Protein AF-A0AAE4AXZ5-F1 (afdb_monomer)

Nearest PDB structures (foldseek):
  4z04-assembly1_A-2  TM=8.870E-01  e=1.042E-04  Brucella abortus 2308
  6gcs-assembly1_G  TM=4.480E-01  e=3.835E-01  Yarrowia lipolytica
  6rfq-assembly1_G  TM=4.318E-01  e=5.354E-01  Yarrowia lipolytica
  7zd6-assembly1_5  TM=4.511E-01  e=9.446E+00  Ovis aries

Foldseek 3Di:
DQPPPCVDDQQADEFEDADQVVVCVQVQQLCVLQQKHFDDWDPACSDVPGRWTKTFIGHNVPDGRYMYTYRDDGDPPDDDDDDHRDVVSVVSSVVSGDDDDDDPPPPPPDPDDPDPDDDDDDDDDDDDDDDDDDDDDDDDDDDDDDDDD

Secondary structure (DSSP, 8-state):
-------S----EEEE-S-HHHHHHHHHHHHHTTTEEEEEEE-TTSBTTB-S-EEEEEETTTEEEEEEETT--PPTT-------SSHHHHHHHHHHS-----------------------------------PPPP-------------

Mean predicted aligned error: 15.91 Å

Radius of gyration: 27.29 Å; Cα contacts (8 Å, |Δi|>4): 146; chains: 1; bounding box: 61×75×66 Å

Organism: NCBI:txid137267

Structure (mmCIF, N/CA/C/O backbone):
data_AF-A0AAE4AXZ5-F1
#
_entry.id   AF-A0AAE4AXZ5-F1
#
loop_
_atom_site.group_PDB
_atom_site.id
_atom_site.type_symbol
_atom_site.label_atom_id
_atom_site.label_alt_id
_atom_site.label_comp_id
_atom_site.label_asym_id
_atom_site.label_entity_id
_atom_site.label_seq_id
_atom_site.pdbx_PDB_ins_code
_atom_site.Cartn_x
_atom_site.Cartn_y
_atom_site.Cartn_z
_atom_site.occupancy
_atom_site.B_iso_or_equiv
_atom_site.auth_seq_id
_atom_site.auth_comp_id
_atom_site.auth_asym_id
_atom_site.auth_atom_id
_atom_site.pdbx_PDB_model_num
ATOM 1 N N . MET A 1 1 ? -11.977 6.681 23.986 1.00 57.91 1 MET A N 1
ATOM 2 C CA . MET A 1 1 ? -10.501 6.783 24.001 1.00 57.91 1 MET A CA 1
ATOM 3 C C . MET A 1 1 ? -9.958 5.865 22.911 1.00 57.91 1 MET A C 1
ATOM 5 O O . MET A 1 1 ? -10.145 4.657 23.029 1.00 57.91 1 MET A O 1
ATOM 9 N N . LYS A 1 2 ? -9.394 6.401 21.815 1.00 61.72 2 LYS A N 1
ATOM 10 C CA . LYS A 1 2 ? -8.716 5.563 20.808 1.00 61.72 2 LYS A CA 1
ATOM 11 C C . LYS A 1 2 ? -7.526 4.898 21.497 1.00 61.72 2 LYS A C 1
ATOM 13 O O . LYS A 1 2 ? -6.723 5.590 22.116 1.00 61.72 2 LYS A O 1
ATOM 18 N N . ARG A 1 3 ? -7.451 3.567 21.461 1.00 67.06 3 ARG A N 1
ATOM 19 C CA . ARG A 1 3 ? -6.278 2.856 21.981 1.00 67.06 3 ARG A CA 1
ATOM 20 C C . ARG A 1 3 ? -5.112 3.164 21.053 1.00 67.06 3 ARG A C 1
ATOM 22 O O . ARG A 1 3 ? -5.237 2.942 19.851 1.00 67.06 3 ARG A O 1
ATOM 29 N N . ASP A 1 4 ? -4.015 3.665 21.609 1.00 73.94 4 ASP A N 1
ATOM 30 C CA . ASP A 1 4 ? -2.763 3.775 20.873 1.00 73.94 4 ASP A CA 1
ATOM 31 C C . ASP A 1 4 ? -2.297 2.358 20.515 1.00 73.94 4 ASP A C 1
ATOM 33 O O . ASP A 1 4 ? -1.836 1.596 21.363 1.00 73.94 4 ASP A O 1
ATOM 37 N N . ARG A 1 5 ? -2.520 1.979 19.255 1.00 71.12 5 ARG A N 1
ATOM 38 C CA . ARG A 1 5 ? -2.086 0.703 18.683 1.00 71.12 5 ARG A CA 1
ATOM 39 C C . ARG A 1 5 ? -0.715 0.823 18.018 1.00 71.12 5 ARG A C 1
ATOM 41 O O . ARG A 1 5 ? -0.339 -0.096 17.296 1.00 71.12 5 ARG A O 1
ATOM 48 N N . SER A 1 6 ? -0.000 1.938 18.212 1.00 66.50 6 SER A N 1
ATOM 49 C CA . SER A 1 6 ? 1.214 2.227 1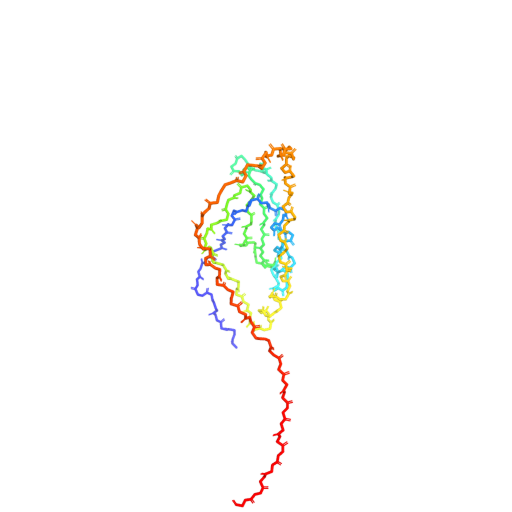7.451 1.00 66.50 6 SER A CA 1
ATOM 50 C C . SER A 1 6 ? 2.243 1.118 17.588 1.00 66.50 6 SER A C 1
ATOM 52 O O . SER A 1 6 ? 2.791 0.743 16.563 1.00 66.50 6 SER A O 1
ATOM 54 N N . GLY A 1 7 ? 2.463 0.542 18.781 1.00 73.19 7 GLY A N 1
ATOM 55 C CA . GLY A 1 7 ? 3.296 -0.655 19.024 1.00 73.19 7 GLY A CA 1
ATOM 56 C C . GLY A 1 7 ? 4.742 -0.626 18.479 1.00 73.19 7 GLY A C 1
ATOM 57 O O . GLY A 1 7 ? 5.511 -1.542 18.742 1.00 73.19 7 GLY A O 1
ATOM 58 N N . SER A 1 8 ? 5.105 0.400 17.706 1.00 77.69 8 SER A N 1
ATOM 59 C CA . SER A 1 8 ? 6.224 0.518 16.778 1.00 77.69 8 SER A CA 1
ATOM 60 C C . SER A 1 8 ? 6.312 1.973 16.276 1.00 77.69 8 SER A C 1
ATOM 62 O O . SER A 1 8 ? 5.341 2.732 16.327 1.00 77.69 8 SER A O 1
ATOM 64 N N . ARG A 1 9 ? 7.492 2.373 15.788 1.00 85.44 9 ARG A N 1
ATOM 65 C CA . ARG A 1 9 ? 7.795 3.697 15.207 1.00 85.44 9 ARG A CA 1
ATOM 66 C C . ARG A 1 9 ? 8.407 3.558 13.807 1.00 85.44 9 ARG A C 1
ATOM 68 O O . ARG A 1 9 ? 9.353 4.258 13.464 1.00 85.44 9 ARG A O 1
ATOM 75 N N . ILE A 1 10 ? 7.896 2.612 13.020 1.00 90.31 10 ILE A N 1
ATOM 76 C CA . ILE A 1 10 ? 8.273 2.462 11.609 1.00 90.31 10 ILE A CA 1
ATOM 77 C C . ILE A 1 10 ? 7.694 3.639 10.825 1.00 90.31 10 ILE A C 1
ATOM 79 O O . ILE A 1 10 ? 6.488 3.867 10.836 1.00 90.31 10 ILE A O 1
ATOM 83 N N . ASP A 1 11 ? 8.573 4.375 10.153 1.00 93.06 11 ASP A N 1
ATOM 84 C CA . ASP A 1 11 ? 8.210 5.540 9.353 1.00 93.06 11 ASP A CA 1
ATOM 85 C C . ASP A 1 11 ? 7.601 5.150 7.995 1.00 93.06 11 ASP A C 1
ATOM 87 O O . ASP A 1 11 ? 6.575 5.695 7.586 1.00 93.06 11 ASP A O 1
ATOM 91 N N . HIS A 1 12 ? 8.247 4.198 7.317 1.00 94.94 12 HIS A N 1
ATOM 92 C CA . HIS A 1 12 ? 7.832 3.601 6.053 1.00 94.94 12 HIS A CA 1
ATOM 93 C C . HIS A 1 12 ? 8.593 2.289 5.806 1.00 94.94 12 HIS A C 1
ATOM 95 O O . HIS A 1 12 ? 9.573 1.988 6.492 1.00 94.94 12 HIS A O 1
ATOM 101 N N . LEU A 1 13 ? 8.153 1.510 4.818 1.00 95.12 13 LEU A N 1
ATOM 102 C CA . LEU A 1 13 ? 8.851 0.314 4.352 1.00 95.12 13 LEU A CA 1
ATOM 103 C C . LEU A 1 13 ? 8.707 0.129 2.842 1.00 95.12 13 LEU A C 1
ATOM 105 O O . LEU A 1 13 ? 7.720 0.563 2.243 1.00 95.12 13 LEU A O 1
ATOM 109 N N . ASN A 1 14 ? 9.658 -0.607 2.272 1.00 94.44 14 ASN A N 1
ATOM 110 C CA . ASN A 1 14 ? 9.685 -0.969 0.863 1.00 94.44 14 ASN A CA 1
ATOM 111 C C . ASN A 1 14 ? 9.524 -2.485 0.702 1.00 94.44 14 ASN A C 1
ATOM 113 O O . ASN A 1 14 ? 10.251 -3.258 1.330 1.00 94.44 14 ASN A O 1
ATOM 117 N N . VAL A 1 15 ? 8.612 -2.905 -0.173 1.00 95.12 15 VAL A N 1
ATOM 118 C CA . VAL A 1 15 ? 8.453 -4.295 -0.612 1.00 95.12 15 VAL A CA 1
ATOM 119 C C . VAL A 1 15 ? 8.826 -4.382 -2.081 1.00 95.12 15 VAL A C 1
ATOM 121 O O . VAL A 1 15 ? 8.171 -3.802 -2.944 1.00 95.12 15 VAL A O 1
ATOM 124 N N . ALA A 1 16 ? 9.887 -5.130 -2.361 1.00 94.12 16 ALA A N 1
ATOM 125 C CA . ALA A 1 16 ? 10.311 -5.403 -3.721 1.00 94.12 16 ALA A CA 1
ATOM 126 C C . ALA A 1 16 ? 9.420 -6.507 -4.320 1.00 94.12 16 ALA A C 1
ATOM 128 O O . ALA A 1 16 ? 9.274 -7.581 -3.729 1.00 94.12 16 ALA A O 1
ATOM 129 N N . VAL A 1 17 ? 8.814 -6.238 -5.474 1.00 95.06 17 VAL A N 1
ATOM 130 C CA . VAL A 1 17 ? 7.871 -7.128 -6.163 1.00 95.06 17 VAL A CA 1
ATOM 131 C C . VAL A 1 17 ? 8.362 -7.441 -7.579 1.00 95.06 17 VAL A C 1
ATOM 133 O O . VAL A 1 17 ? 9.037 -6.609 -8.182 1.00 95.06 17 VAL A O 1
ATOM 136 N N . PRO A 1 18 ? 8.041 -8.627 -8.124 1.00 94.56 18 PRO A N 1
ATOM 137 C CA . PRO A 1 18 ? 8.492 -9.018 -9.460 1.00 94.56 18 PRO A CA 1
ATOM 138 C C . PRO A 1 18 ? 7.726 -8.327 -10.597 1.00 94.56 18 PRO A C 1
ATOM 140 O O . PRO A 1 18 ? 8.233 -8.271 -11.710 1.00 94.56 18 PRO A O 1
ATOM 143 N N . ASP A 1 19 ? 6.506 -7.853 -10.329 1.00 94.12 19 ASP A N 1
ATOM 144 C CA . ASP A 1 19 ? 5.650 -7.140 -11.280 1.00 94.12 19 ASP A CA 1
ATOM 145 C C . ASP A 1 19 ? 4.888 -6.051 -10.517 1.00 94.12 19 ASP A C 1
ATOM 147 O O . ASP A 1 19 ? 3.939 -6.338 -9.770 1.00 94.12 19 ASP A O 1
ATOM 151 N N . LEU A 1 20 ? 5.336 -4.801 -10.662 1.00 95.88 20 LEU A N 1
ATOM 152 C CA . LEU A 1 20 ? 4.712 -3.661 -9.994 1.00 95.88 20 LEU A CA 1
ATOM 153 C C . LEU A 1 20 ? 3.262 -3.444 -10.439 1.00 95.88 20 LEU A C 1
ATOM 155 O O . LEU A 1 20 ? 2.418 -3.146 -9.596 1.00 95.88 20 LEU A O 1
ATOM 159 N N . ALA A 1 21 ? 2.940 -3.625 -11.720 1.00 95.19 21 ALA A N 1
ATOM 160 C CA . ALA A 1 21 ? 1.590 -3.388 -12.226 1.00 95.19 21 ALA A CA 1
ATOM 161 C C . ALA A 1 21 ? 0.592 -4.395 -11.638 1.00 95.19 21 ALA A C 1
ATOM 163 O O . ALA A 1 21 ? -0.479 -4.007 -11.160 1.00 95.19 21 ALA A O 1
ATOM 164 N N . ALA A 1 22 ? 0.964 -5.677 -11.598 1.00 94.25 22 ALA A N 1
ATOM 165 C CA . ALA A 1 22 ? 0.154 -6.712 -10.962 1.00 94.25 22 ALA A CA 1
ATOM 166 C C . ALA A 1 22 ? 0.001 -6.470 -9.452 1.00 94.25 22 ALA A C 1
ATOM 168 O O . ALA A 1 22 ? -1.088 -6.652 -8.900 1.00 94.25 22 ALA A O 1
ATOM 169 N N . ALA A 1 23 ? 1.072 -6.034 -8.782 1.00 95.19 23 ALA A N 1
ATOM 170 C CA . ALA A 1 23 ? 1.031 -5.732 -7.358 1.00 95.19 23 ALA A CA 1
ATOM 171 C C . ALA A 1 23 ? 0.141 -4.514 -7.055 1.00 95.19 23 ALA A C 1
ATOM 173 O O . ALA A 1 23 ? -0.680 -4.583 -6.143 1.00 95.19 23 ALA A O 1
ATOM 174 N N . VAL A 1 24 ? 0.230 -3.434 -7.834 1.00 96.31 24 VAL A N 1
ATOM 175 C CA . VAL A 1 24 ? -0.640 -2.253 -7.687 1.00 96.31 24 VAL A CA 1
ATOM 176 C C . VAL A 1 24 ? -2.100 -2.621 -7.939 1.00 96.31 24 VAL A C 1
ATOM 178 O O . VAL A 1 24 ? -2.946 -2.298 -7.108 1.00 96.31 24 VAL A O 1
ATOM 181 N N . ALA A 1 25 ? -2.399 -3.376 -9.001 1.00 95.31 25 ALA A N 1
ATOM 182 C CA . ALA A 1 25 ? -3.759 -3.838 -9.291 1.00 95.31 25 ALA A CA 1
ATOM 183 C C . ALA A 1 25 ? -4.359 -4.696 -8.160 1.00 95.31 25 ALA A C 1
ATOM 185 O O . ALA A 1 25 ? -5.575 -4.704 -7.963 1.00 95.31 25 ALA A O 1
ATOM 186 N N . PHE A 1 26 ? -3.515 -5.408 -7.407 1.00 94.44 26 PHE A N 1
ATOM 187 C CA . PHE A 1 26 ? -3.925 -6.125 -6.204 1.00 94.44 26 PHE A CA 1
ATOM 188 C C . PHE A 1 26 ? -4.100 -5.190 -5.000 1.00 94.44 26 PHE A C 1
ATOM 190 O O . PHE A 1 26 ? -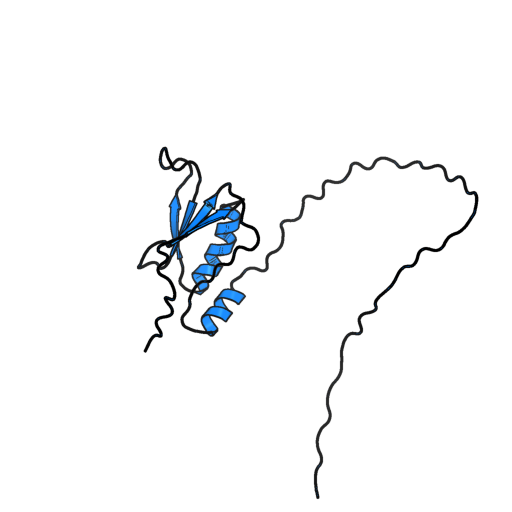5.149 -5.210 -4.362 1.00 94.44 26 PHE A O 1
ATOM 197 N N . TYR A 1 27 ? -3.086 -4.391 -4.660 1.00 96.12 27 TYR A N 1
ATOM 198 C CA . TYR A 1 27 ? -3.059 -3.625 -3.413 1.00 96.12 27 TYR A CA 1
ATOM 199 C C . TYR A 1 27 ? -3.966 -2.398 -3.434 1.00 96.12 27 TYR A C 1
ATOM 201 O O . TYR A 1 27 ? -4.562 -2.094 -2.407 1.00 96.12 27 TYR A O 1
ATOM 209 N N . GLU A 1 28 ? -4.107 -1.710 -4.564 1.00 96.12 28 GLU A N 1
ATOM 210 C CA . GLU A 1 28 ? -4.883 -0.470 -4.664 1.00 96.12 28 GLU A CA 1
ATOM 211 C C . GLU A 1 28 ? -6.340 -0.623 -4.180 1.00 96.12 28 GLU A C 1
ATOM 213 O O . GLU A 1 28 ? -6.711 0.073 -3.231 1.00 96.12 28 GLU A O 1
ATOM 218 N N . PRO A 1 29 ? -7.161 -1.558 -4.702 1.00 95.44 29 PRO A N 1
ATOM 219 C CA . PRO A 1 29 ? -8.533 -1.728 -4.212 1.00 95.44 29 PRO A CA 1
ATOM 220 C C . PRO A 1 29 ? -8.602 -2.272 -2.775 1.00 95.44 29 PRO A C 1
ATOM 222 O O . PRO A 1 29 ? -9.531 -1.959 -2.030 1.00 95.44 29 PRO A O 1
ATOM 225 N N . VAL A 1 30 ? -7.622 -3.081 -2.363 1.00 96.31 30 VAL A N 1
ATOM 226 C CA . VAL A 1 30 ? -7.600 -3.718 -1.037 1.00 96.31 30 VAL A CA 1
ATOM 227 C C . VAL A 1 30 ? -7.271 -2.706 0.053 1.00 96.31 30 VAL A C 1
ATOM 229 O O . VAL A 1 30 ? -7.949 -2.650 1.076 1.00 96.31 30 VAL A O 1
ATOM 232 N N . LEU A 1 31 ? -6.267 -1.866 -0.178 1.00 96.88 31 LEU A N 1
ATOM 233 C CA . LEU A 1 31 ? -5.857 -0.803 0.734 1.00 96.88 31 LEU A CA 1
ATOM 234 C C . LEU A 1 31 ? -6.910 0.308 0.815 1.00 96.88 31 LEU A C 1
ATOM 236 O O . LEU A 1 31 ? -7.197 0.790 1.914 1.00 96.88 31 LEU A O 1
ATOM 240 N N . ALA A 1 32 ? -7.561 0.635 -0.307 1.00 96.50 32 ALA A N 1
ATOM 241 C CA . ALA A 1 32 ? -8.634 1.627 -0.335 1.00 96.50 32 ALA A CA 1
ATOM 242 C C . ALA A 1 32 ? -9.793 1.262 0.608 1.00 96.50 32 ALA A C 1
ATOM 244 O O . ALA A 1 32 ? -10.396 2.145 1.216 1.00 96.50 32 ALA A O 1
ATOM 245 N N . SER A 1 33 ? -10.059 -0.036 0.801 1.00 96.50 33 SER A N 1
ATOM 246 C CA . SER A 1 33 ? -11.122 -0.524 1.691 1.00 96.50 33 SER A CA 1
ATOM 247 C C . SER A 1 33 ? -10.928 -0.170 3.175 1.00 96.50 33 SER A C 1
ATOM 249 O O . SER A 1 33 ? -11.887 -0.211 3.941 1.00 96.50 33 SER A O 1
ATOM 251 N N . ILE A 1 34 ? -9.707 0.205 3.569 1.00 95.69 34 ILE A N 1
ATOM 252 C CA . ILE A 1 34 ? -9.349 0.647 4.926 1.00 95.69 34 ILE A CA 1
ATOM 253 C C . ILE A 1 34 ? -8.795 2.079 4.946 1.00 95.69 34 ILE A C 1
ATOM 255 O O . ILE A 1 34 ? -8.115 2.473 5.891 1.00 95.69 34 ILE A O 1
ATOM 259 N N . GLY A 1 35 ? -9.066 2.860 3.894 1.00 95.31 35 GLY A N 1
ATOM 260 C CA . GLY A 1 35 ? -8.685 4.273 3.806 1.00 95.31 35 GLY A CA 1
ATOM 261 C C . GLY A 1 35 ? -7.221 4.536 3.441 1.00 95.31 35 GLY A C 1
ATOM 262 O O . GLY A 1 35 ? -6.783 5.685 3.478 1.00 95.31 35 GLY A O 1
ATOM 263 N N . ILE A 1 36 ? -6.458 3.506 3.070 1.00 97.12 36 ILE A N 1
ATOM 264 C CA . ILE A 1 36 ? -5.096 3.662 2.556 1.00 97.12 36 ILE A CA 1
ATOM 265 C C . ILE A 1 36 ? -5.179 3.851 1.039 1.00 97.12 36 ILE A C 1
ATOM 267 O O . ILE A 1 36 ? -5.718 3.018 0.319 1.00 97.12 36 ILE A O 1
ATOM 271 N N . THR A 1 37 ? -4.630 4.949 0.543 1.00 97.38 37 THR A N 1
ATOM 272 C CA . THR A 1 37 ? -4.754 5.385 -0.855 1.00 97.38 37 THR A CA 1
ATOM 273 C C . THR A 1 37 ? -3.421 5.315 -1.583 1.00 97.38 37 THR A C 1
ATOM 275 O O . THR A 1 37 ? -2.362 5.405 -0.959 1.00 97.38 37 THR A O 1
ATOM 278 N N . LYS A 1 38 ? -3.463 5.165 -2.911 1.00 97.56 38 LYS A N 1
ATOM 279 C CA . LYS A 1 38 ? -2.291 5.347 -3.772 1.00 97.56 38 LYS A CA 1
ATOM 280 C C . LYS A 1 38 ? -1.976 6.840 -3.853 1.00 97.56 38 LYS A C 1
ATOM 282 O O . LYS A 1 38 ? -2.817 7.614 -4.296 1.00 97.56 38 LYS A O 1
ATOM 287 N N . MET A 1 39 ? -0.792 7.239 -3.394 1.00 96.81 39 MET A N 1
ATOM 288 C CA . MET A 1 39 ?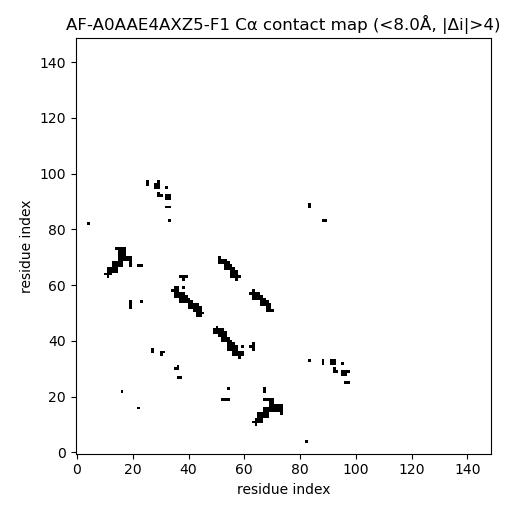 -0.430 8.654 -3.239 1.00 96.81 39 MET A CA 1
ATOM 289 C C . MET A 1 39 ? 0.653 9.106 -4.214 1.00 96.81 39 MET A C 1
ATOM 291 O O . MET A 1 39 ? 0.632 10.255 -4.645 1.00 96.81 39 MET A O 1
ATOM 295 N N . LEU A 1 40 ? 1.613 8.234 -4.538 1.00 95.50 40 LEU A N 1
ATOM 296 C CA . LEU A 1 40 ? 2.725 8.590 -5.415 1.00 95.50 40 LEU A CA 1
ATOM 297 C C . LEU A 1 40 ? 3.081 7.450 -6.363 1.00 95.50 40 LEU A C 1
ATOM 299 O O . LEU A 1 40 ? 3.142 6.291 -5.960 1.00 95.50 40 LEU A O 1
ATOM 303 N N . GLU A 1 41 ? 3.381 7.805 -7.606 1.00 96.19 41 GLU A N 1
ATOM 304 C CA . GLU A 1 41 ? 3.948 6.916 -8.613 1.00 96.19 41 GLU A CA 1
ATOM 305 C C . GLU A 1 41 ? 5.249 7.546 -9.108 1.00 96.19 41 GLU A C 1
ATOM 307 O O . GLU A 1 41 ? 5.271 8.693 -9.556 1.00 96.19 41 GLU A O 1
ATOM 312 N N . ILE A 1 42 ? 6.347 6.807 -8.980 1.00 94.75 42 ILE A N 1
ATOM 313 C CA . ILE A 1 42 ? 7.665 7.225 -9.443 1.00 94.75 42 ILE A CA 1
ATOM 314 C C . ILE A 1 42 ? 8.031 6.335 -10.634 1.00 94.75 42 ILE A C 1
ATOM 316 O O . ILE A 1 42 ? 8.136 5.114 -10.467 1.00 94.75 42 ILE A O 1
ATOM 320 N N . PRO A 1 43 ? 8.216 6.911 -11.835 1.00 93.56 43 PRO A N 1
ATOM 321 C CA . PRO A 1 43 ? 8.663 6.153 -12.994 1.00 93.56 43 PRO A CA 1
ATOM 322 C C . PRO A 1 43 ? 10.120 5.692 -12.815 1.00 93.56 43 PRO A C 1
ATOM 324 O O . PRO A 1 43 ? 10.872 6.286 -12.036 1.00 93.56 43 PRO A O 1
ATOM 327 N N . PRO A 1 44 ? 10.557 4.659 -13.551 1.00 92.69 44 PRO A N 1
ATOM 328 C CA . PRO A 1 44 ? 11.950 4.232 -13.506 1.00 92.69 44 PRO A CA 1
ATOM 329 C C . PRO A 1 44 ? 12.873 5.359 -13.988 1.00 92.69 44 PRO A C 1
ATOM 331 O O . PRO A 1 44 ? 12.520 6.123 -14.889 1.00 92.69 44 PRO A O 1
ATOM 334 N N . ASN A 1 45 ? 14.072 5.444 -13.411 1.00 91.44 45 ASN A N 1
ATOM 335 C CA . ASN A 1 45 ? 15.079 6.470 -13.708 1.00 91.44 45 ASN A CA 1
ATOM 336 C C . ASN A 1 45 ? 14.620 7.913 -13.434 1.00 91.44 45 ASN A C 1
ATOM 338 O O . ASN A 1 45 ? 15.174 8.854 -14.003 1.00 91.44 45 ASN A O 1
ATOM 342 N N . ALA A 1 46 ? 13.642 8.117 -12.543 1.00 85.50 46 ALA A N 1
ATOM 343 C CA . ALA A 1 46 ? 13.225 9.459 -12.127 1.00 85.50 46 ALA A CA 1
ATOM 344 C C . ALA A 1 46 ? 14.377 10.273 -11.506 1.00 85.50 46 ALA A C 1
ATOM 346 O O . ALA A 1 46 ? 14.385 11.500 -11.575 1.00 85.50 46 ALA A O 1
ATOM 347 N N . THR A 1 47 ? 15.365 9.596 -10.910 1.00 83.75 47 THR A N 1
ATOM 348 C CA . THR A 1 47 ? 16.640 10.195 -10.494 1.00 83.75 47 THR A CA 1
ATOM 349 C C . THR A 1 47 ? 17.794 9.247 -10.839 1.00 83.75 47 THR A C 1
ATOM 351 O O . THR A 1 47 ? 17.556 8.041 -10.951 1.00 83.75 47 THR A O 1
ATOM 354 N N . PRO A 1 48 ? 19.050 9.733 -10.937 1.00 81.81 48 PRO A N 1
ATOM 355 C CA . PRO A 1 48 ? 20.209 8.875 -11.208 1.00 81.81 48 PRO A CA 1
ATOM 356 C C . PRO A 1 48 ? 20.374 7.701 -10.228 1.00 81.81 48 PRO A C 1
ATOM 358 O O . PRO A 1 48 ? 20.953 6.682 -10.584 1.00 81.81 48 PRO A O 1
ATOM 361 N N . ASN A 1 49 ? 19.835 7.830 -9.010 1.00 80.38 49 ASN A N 1
ATOM 362 C CA . ASN A 1 49 ? 19.924 6.827 -7.947 1.00 80.38 49 ASN A CA 1
ATOM 363 C C . ASN A 1 49 ? 18.619 6.030 -7.749 1.00 80.38 49 ASN A C 1
ATOM 365 O O . ASN A 1 49 ? 18.502 5.296 -6.770 1.00 80.38 49 ASN A O 1
ATOM 369 N N . GLN A 1 50 ? 17.630 6.181 -8.637 1.00 82.12 50 GLN A N 1
ATOM 370 C CA . GLN A 1 50 ? 16.362 5.443 -8.596 1.00 82.12 50 GLN A CA 1
ATOM 371 C C . GLN A 1 50 ? 16.057 4.814 -9.959 1.00 82.12 50 GLN A C 1
ATOM 373 O O . GLN A 1 50 ? 15.273 5.367 -10.733 1.00 82.12 50 GLN A O 1
ATOM 378 N N . PRO A 1 51 ? 16.695 3.672 -10.281 1.00 85.25 51 PRO A N 1
ATOM 379 C CA . PRO A 1 51 ? 16.520 3.021 -11.575 1.00 85.25 51 PRO A CA 1
ATOM 380 C C . PRO A 1 51 ? 15.174 2.297 -11.706 1.00 85.25 51 PRO A C 1
ATOM 382 O O . PRO A 1 51 ? 14.692 2.106 -12.820 1.00 85.25 51 PRO A O 1
ATOM 385 N N . THR A 1 52 ? 14.553 1.894 -10.595 1.00 93.12 52 THR A N 1
ATOM 386 C CA . THR A 1 52 ? 13.321 1.096 -10.588 1.00 93.12 52 THR A CA 1
ATOM 387 C C . THR A 1 52 ? 12.078 1.957 -10.401 1.00 93.12 52 THR A C 1
ATOM 389 O O . THR A 1 52 ? 12.101 2.987 -9.728 1.00 93.12 52 THR A O 1
ATOM 392 N N . ALA A 1 53 ? 10.972 1.520 -11.005 1.00 96.12 53 ALA A N 1
ATOM 393 C CA . ALA A 1 53 ? 9.669 2.119 -10.762 1.00 96.12 53 ALA A CA 1
ATOM 394 C C . ALA A 1 53 ? 9.194 1.801 -9.337 1.00 96.12 53 ALA A C 1
ATOM 396 O O . ALA A 1 53 ? 9.497 0.729 -8.798 1.00 96.12 53 ALA A O 1
ATOM 397 N N . MET A 1 54 ? 8.420 2.703 -8.735 1.00 96.31 54 MET A N 1
ATOM 398 C CA . MET A 1 54 ? 7.805 2.448 -7.433 1.00 96.31 54 MET A CA 1
ATOM 399 C C . MET A 1 54 ? 6.469 3.160 -7.245 1.00 96.31 54 MET A C 1
ATOM 401 O O . MET A 1 54 ? 6.240 4.248 -7.774 1.00 96.31 54 MET A O 1
ATOM 405 N N . THR A 1 55 ? 5.605 2.558 -6.432 1.00 98.19 55 THR A N 1
ATOM 406 C CA . THR A 1 55 ? 4.296 3.108 -6.067 1.00 98.19 55 THR A CA 1
ATOM 407 C C . THR A 1 55 ? 4.169 3.179 -4.551 1.00 98.19 55 THR A C 1
ATOM 409 O O . THR A 1 55 ? 4.372 2.181 -3.859 1.00 98.19 55 THR A O 1
ATOM 412 N N . GLY A 1 56 ? 3.832 4.362 -4.041 1.00 97.75 56 GLY A N 1
ATOM 413 C CA . GLY A 1 56 ? 3.665 4.649 -2.621 1.00 97.75 56 GLY A CA 1
ATOM 414 C C . GLY A 1 56 ? 2.198 4.742 -2.217 1.00 97.75 56 GLY A C 1
ATOM 415 O O . GLY A 1 56 ? 1.419 5.492 -2.812 1.00 97.75 56 GLY A O 1
ATOM 416 N N . PHE A 1 57 ? 1.844 4.024 -1.154 1.00 98.44 57 PHE A N 1
ATOM 417 C CA . PHE A 1 57 ? 0.533 4.032 -0.519 1.00 98.44 57 PHE A CA 1
ATOM 418 C C . PHE A 1 57 ? 0.605 4.623 0.887 1.00 98.44 57 PHE A C 1
ATOM 420 O O . PHE A 1 57 ? 1.588 4.434 1.614 1.00 98.44 57 PHE A O 1
ATOM 427 N N . GLY A 1 58 ? -0.461 5.302 1.293 1.00 97.12 58 GLY A N 1
ATOM 428 C CA . GLY A 1 58 ? -0.571 5.874 2.626 1.00 97.12 58 GLY A CA 1
ATOM 429 C C . GLY A 1 58 ? -1.928 6.500 2.909 1.00 97.12 58 GLY A C 1
ATOM 430 O O . GLY A 1 58 ? -2.858 6.421 2.105 1.00 97.12 58 GLY A O 1
ATOM 431 N N . LEU A 1 59 ? -2.041 7.124 4.076 1.00 94.81 59 LEU A N 1
ATOM 432 C CA . LEU A 1 59 ? -3.212 7.921 4.428 1.00 94.81 59 LEU A CA 1
ATOM 433 C C . LEU A 1 59 ? -3.106 9.277 3.728 1.00 94.81 59 LEU A C 1
ATOM 435 O O . LEU A 1 59 ? -2.087 9.955 3.875 1.00 94.81 59 LEU A O 1
ATOM 439 N N . ALA A 1 60 ? -4.159 9.663 3.002 1.00 88.62 60 ALA A N 1
ATOM 440 C CA . ALA A 1 60 ? -4.163 10.824 2.108 1.00 88.62 60 ALA A CA 1
ATOM 441 C C . ALA A 1 60 ? -3.698 12.130 2.780 1.00 88.62 60 ALA A C 1
ATOM 443 O O . ALA A 1 60 ? -2.982 12.918 2.172 1.00 88.62 60 ALA A O 1
ATOM 444 N N . GLU A 1 61 ? -4.055 12.333 4.049 1.00 90.12 61 GLU A N 1
ATOM 445 C CA . GLU A 1 61 ? -3.738 13.544 4.820 1.00 90.12 61 GLU A CA 1
ATOM 446 C C . GLU A 1 61 ? -2.403 13.467 5.583 1.00 90.12 61 GLU A C 1
ATOM 448 O O . GLU A 1 61 ? -2.054 14.393 6.312 1.00 90.12 61 GLU A O 1
ATOM 453 N N . VAL A 1 62 ? -1.660 12.360 5.462 1.00 91.75 62 VAL A N 1
ATOM 454 C CA . VAL A 1 62 ? -0.446 12.112 6.254 1.00 91.75 62 VAL A CA 1
ATOM 455 C C . VAL A 1 62 ? 0.784 12.035 5.354 1.00 91.75 62 VAL A C 1
ATOM 457 O O . VAL A 1 62 ? 1.543 12.997 5.287 1.00 91.75 62 VAL A O 1
ATOM 460 N N . LYS A 1 63 ? 1.010 10.889 4.697 1.00 94.81 63 LYS A N 1
ATOM 461 C CA . LYS A 1 63 ? 2.093 10.631 3.729 1.00 94.81 63 LYS A CA 1
ATOM 462 C C . LYS A 1 63 ? 2.055 9.177 3.234 1.00 94.81 63 LYS A C 1
ATOM 464 O O . LYS A 1 63 ? 1.487 8.327 3.928 1.00 94.81 63 LYS A O 1
ATOM 469 N N . PRO A 1 64 ? 2.737 8.851 2.119 1.00 96.81 64 PRO A N 1
ATOM 470 C CA . PRO A 1 64 ? 3.042 7.467 1.769 1.00 96.81 64 PRO A CA 1
ATOM 471 C C . PRO A 1 64 ? 4.008 6.821 2.776 1.00 96.81 64 PRO A C 1
ATOM 473 O O . PRO A 1 64 ? 5.022 7.412 3.151 1.00 96.81 64 PRO A O 1
ATOM 476 N N . TYR A 1 65 ? 3.709 5.588 3.188 1.00 96.06 65 TYR A N 1
ATOM 477 C CA . TYR A 1 65 ? 4.547 4.783 4.090 1.00 96.06 65 TYR A CA 1
ATOM 478 C C . TYR A 1 65 ? 4.696 3.317 3.659 1.00 96.06 65 TYR A C 1
ATOM 480 O O . TYR A 1 65 ? 5.555 2.608 4.179 1.00 96.06 65 TYR A O 1
ATOM 488 N N . PHE A 1 66 ? 3.885 2.840 2.717 1.00 97.44 66 PHE A N 1
ATOM 489 C CA . PHE A 1 66 ? 3.997 1.497 2.158 1.00 97.44 66 PHE A CA 1
ATOM 490 C C . PHE A 1 66 ? 4.359 1.597 0.681 1.00 97.44 66 PHE A C 1
ATOM 492 O O . PHE A 1 66 ? 3.568 2.107 -0.108 1.00 97.44 66 PHE A O 1
ATOM 499 N N . TRP A 1 67 ? 5.545 1.123 0.312 1.00 97.50 67 TRP A N 1
ATOM 500 C CA . TRP A 1 67 ? 6.056 1.248 -1.049 1.00 97.50 67 TRP A CA 1
ATOM 501 C C . TRP A 1 67 ? 6.212 -0.108 -1.718 1.00 97.50 67 TRP A C 1
ATOM 503 O O . TRP A 1 67 ? 6.786 -1.032 -1.142 1.00 97.50 67 TRP A O 1
ATOM 513 N N . LEU A 1 68 ? 5.749 -0.196 -2.961 1.00 97.06 68 LEU A N 1
ATOM 514 C CA . LEU A 1 68 ? 6.026 -1.304 -3.867 1.00 97.06 68 LEU A CA 1
ATOM 515 C C . LEU A 1 68 ? 7.134 -0.876 -4.826 1.00 97.06 68 LEU A C 1
ATOM 517 O O . LEU A 1 68 ? 7.010 0.171 -5.457 1.00 97.06 68 LEU A O 1
ATOM 521 N N . ILE A 1 69 ? 8.199 -1.670 -4.930 1.00 95.81 69 ILE A N 1
ATOM 522 C CA . ILE A 1 69 ? 9.337 -1.410 -5.822 1.00 95.81 69 ILE A CA 1
ATOM 523 C C . ILE A 1 69 ? 9.406 -2.508 -6.876 1.00 95.81 69 ILE A C 1
ATOM 525 O O . ILE A 1 69 ? 9.392 -3.689 -6.531 1.00 95.81 69 ILE A O 1
ATOM 529 N N . ASP A 1 70 ? 9.498 -2.114 -8.140 1.00 95.94 70 ASP A N 1
ATOM 530 C CA . ASP A 1 70 ? 9.537 -3.036 -9.273 1.00 95.94 70 ASP A CA 1
ATOM 531 C C . ASP A 1 70 ? 10.859 -3.815 -9.393 1.00 95.94 70 ASP A C 1
ATOM 533 O O . ASP A 1 70 ? 11.905 -3.383 -8.897 1.00 95.94 70 ASP A O 1
ATOM 537 N N . GLY A 1 71 ? 10.819 -4.950 -10.097 1.00 88.69 71 GLY A N 1
ATOM 538 C CA . GLY A 1 71 ? 12.002 -5.742 -10.461 1.00 88.69 71 GLY A CA 1
ATOM 539 C C . GLY A 1 71 ? 12.663 -6.507 -9.306 1.00 88.69 71 GLY A C 1
ATOM 540 O O . GLY A 1 71 ? 13.830 -6.892 -9.405 1.00 88.69 71 GLY A O 1
ATOM 541 N N . GLY A 1 72 ? 11.944 -6.717 -8.203 1.00 88.69 72 GLY A N 1
ATOM 542 C CA . GLY A 1 72 ? 12.445 -7.372 -6.998 1.00 88.69 72 GLY A CA 1
ATOM 543 C C . GLY A 1 72 ? 11.971 -8.808 -6.789 1.00 88.69 72 GLY A C 1
ATOM 544 O O . GLY A 1 72 ? 11.150 -9.348 -7.525 1.00 88.69 72 GLY A O 1
ATOM 545 N N . THR A 1 73 ? 12.462 -9.433 -5.717 1.00 88.75 73 THR A N 1
ATOM 546 C CA . THR A 1 73 ? 11.933 -10.709 -5.211 1.00 88.75 73 THR A CA 1
ATOM 547 C C . THR A 1 73 ? 11.273 -10.482 -3.860 1.00 88.75 73 THR A C 1
ATOM 549 O O . THR A 1 73 ? 11.882 -9.910 -2.956 1.00 88.75 73 THR A O 1
ATOM 552 N N . VAL A 1 74 ? 10.042 -10.971 -3.705 1.00 86.50 74 VAL A N 1
ATOM 553 C CA . VAL A 1 74 ? 9.350 -10.940 -2.414 1.00 86.50 74 VAL A CA 1
ATOM 554 C C . VAL A 1 74 ? 10.035 -11.924 -1.464 1.00 86.50 74 VAL A C 1
ATOM 556 O O . VAL A 1 74 ? 10.207 -13.098 -1.792 1.00 86.50 74 VAL A O 1
ATOM 559 N N . GLY A 1 75 ? 10.420 -11.450 -0.279 1.00 82.75 75 GLY A N 1
ATOM 560 C CA . GLY A 1 75 ? 11.027 -12.284 0.758 1.00 82.75 75 GLY A CA 1
ATOM 561 C C . GLY A 1 75 ? 10.114 -13.434 1.195 1.00 82.75 75 GLY A C 1
ATOM 562 O O . GLY A 1 75 ? 8.909 -13.255 1.392 1.00 82.75 75 GLY A O 1
ATOM 563 N N . THR A 1 76 ? 10.688 -14.623 1.379 1.00 86.00 76 THR A N 1
ATOM 564 C CA . THR A 1 76 ? 9.958 -15.766 1.937 1.00 86.00 76 THR A CA 1
ATOM 565 C C . THR A 1 76 ? 9.593 -15.486 3.396 1.00 86.00 76 THR A C 1
ATOM 567 O O . THR A 1 76 ? 10.379 -14.917 4.148 1.00 86.00 76 THR A O 1
ATOM 570 N N . ASN A 1 77 ? 8.379 -15.872 3.804 1.00 88.12 77 ASN A N 1
ATOM 571 C CA . ASN A 1 77 ? 7.849 -15.649 5.158 1.00 88.12 77 ASN A CA 1
ATOM 572 C C . ASN A 1 77 ? 7.749 -14.172 5.590 1.00 88.12 77 ASN A C 1
ATOM 574 O O . ASN A 1 77 ? 7.737 -13.876 6.784 1.00 88.12 77 ASN A O 1
ATOM 578 N N . MET A 1 78 ? 7.650 -13.240 4.639 1.00 90.75 78 MET A N 1
ATOM 579 C CA . MET A 1 78 ? 7.374 -11.840 4.954 1.00 90.75 78 MET A CA 1
ATOM 580 C C . MET A 1 78 ? 5.978 -11.696 5.573 1.00 90.75 78 MET A C 1
ATOM 582 O O . MET A 1 78 ? 4.987 -12.155 5.004 1.00 90.75 78 MET A O 1
ATOM 586 N N . HIS A 1 79 ? 5.900 -11.030 6.725 1.00 91.62 79 HIS A N 1
ATOM 587 C CA . HIS A 1 79 ? 4.643 -10.680 7.375 1.00 91.62 79 HIS A CA 1
ATOM 588 C C . HIS A 1 79 ? 4.538 -9.164 7.507 1.00 91.62 79 HIS A C 1
ATOM 590 O O . HIS A 1 79 ? 5.422 -8.517 8.066 1.00 91.62 79 HIS A O 1
ATOM 596 N N . LEU A 1 80 ? 3.439 -8.614 7.005 1.00 91.62 80 LEU A N 1
ATOM 597 C CA . LEU A 1 80 ? 3.088 -7.208 7.119 1.00 91.62 80 LEU A CA 1
ATOM 598 C C . LEU A 1 80 ? 1.627 -7.118 7.549 1.00 91.62 80 LEU A C 1
ATOM 600 O O . LEU A 1 80 ? 0.772 -7.810 6.997 1.00 91.62 80 LEU A O 1
ATOM 604 N N . ALA A 1 81 ? 1.352 -6.251 8.516 1.00 92.19 81 ALA A N 1
ATOM 605 C CA . ALA A 1 81 ? 0.013 -5.984 9.005 1.00 92.19 81 ALA A CA 1
ATOM 606 C C . ALA A 1 81 ? -0.263 -4.480 8.975 1.00 92.19 81 ALA A C 1
ATOM 608 O O . ALA A 1 81 ? 0.591 -3.676 9.349 1.00 92.19 81 ALA A O 1
ATOM 609 N N . PHE A 1 82 ? -1.475 -4.118 8.560 1.00 92.75 82 PHE A N 1
ATOM 610 C CA . PHE A 1 82 ? -1.987 -2.757 8.654 1.00 92.75 82 PHE A CA 1
ATOM 611 C C . PHE A 1 82 ? -2.905 -2.648 9.866 1.00 92.75 82 PHE A C 1
ATOM 613 O O . PHE A 1 82 ? -3.756 -3.508 10.104 1.00 92.75 82 PHE A O 1
ATOM 620 N N . THR A 1 83 ? -2.729 -1.583 10.638 1.00 91.06 83 THR A N 1
ATOM 621 C CA . THR A 1 83 ? -3.565 -1.308 11.804 1.00 91.06 83 THR A CA 1
ATOM 622 C C . THR A 1 83 ? -4.849 -0.613 11.370 1.00 91.06 83 THR A C 1
ATOM 624 O O . THR A 1 83 ? -4.801 0.390 10.666 1.00 91.06 83 THR A O 1
ATOM 627 N N . VAL A 1 84 ? -5.987 -1.114 11.850 1.00 91.56 84 VAL A N 1
ATOM 628 C CA . VAL A 1 84 ? -7.319 -0.518 11.660 1.00 91.56 84 VAL A CA 1
ATOM 629 C C . VAL A 1 84 ? -8.046 -0.371 12.995 1.00 91.56 84 VAL A C 1
ATOM 631 O O . VAL A 1 84 ? -7.626 -0.934 14.015 1.00 91.56 84 VAL A O 1
ATOM 634 N N . ASP A 1 85 ? -9.119 0.421 13.013 1.00 90.06 85 ASP A N 1
ATOM 635 C CA . ASP A 1 85 ? -9.792 0.787 14.255 1.00 90.06 85 ASP A CA 1
ATOM 636 C C . ASP A 1 85 ? -10.714 -0.306 14.792 1.00 90.06 85 ASP A C 1
ATOM 638 O O . ASP A 1 85 ? -10.793 -0.497 16.015 1.00 90.06 85 ASP A O 1
ATOM 642 N N . THR A 1 86 ? -11.372 -1.041 13.899 1.00 92.69 86 THR A N 1
ATOM 643 C CA . THR A 1 86 ? -12.424 -1.995 14.249 1.00 92.69 86 THR A CA 1
ATOM 644 C C . THR A 1 86 ? -12.192 -3.373 13.632 1.00 92.69 86 THR A C 1
ATOM 646 O O . THR A 1 86 ? -11.388 -3.555 12.719 1.00 92.69 86 THR A O 1
ATOM 649 N N . ARG A 1 87 ? -12.903 -4.388 14.141 1.00 94.38 87 ARG A N 1
ATOM 650 C CA . ARG A 1 87 ? -12.910 -5.713 13.501 1.00 94.38 87 ARG A CA 1
ATOM 651 C C . ARG A 1 87 ? -13.670 -5.717 12.177 1.00 94.38 87 ARG A C 1
ATOM 653 O O . ARG A 1 87 ? -13.327 -6.514 11.311 1.00 94.38 87 ARG A O 1
ATOM 660 N N . ASP A 1 88 ? -14.646 -4.835 12.008 1.00 96.56 88 ASP A N 1
ATOM 661 C CA . ASP A 1 88 ? -15.402 -4.731 10.760 1.00 96.56 88 ASP A CA 1
ATOM 662 C C . ASP A 1 88 ? -14.520 -4.198 9.625 1.00 96.56 88 ASP A C 1
ATOM 664 O O . ASP A 1 88 ? -14.623 -4.684 8.498 1.00 96.56 88 ASP A O 1
ATOM 668 N N . ASP A 1 89 ? -13.562 -3.316 9.929 1.00 95.56 89 ASP A N 1
ATOM 669 C CA . ASP A 1 89 ? -12.533 -2.884 8.972 1.00 95.56 89 ASP A CA 1
ATOM 670 C C . ASP A 1 89 ? -11.658 -4.065 8.522 1.00 95.56 89 ASP A C 1
ATOM 672 O O . ASP A 1 89 ? -11.357 -4.207 7.341 1.00 95.56 89 ASP A O 1
ATOM 676 N N . VAL A 1 90 ? -11.300 -4.973 9.441 1.00 95.56 90 VAL A N 1
ATOM 677 C CA . VAL A 1 90 ? -10.548 -6.199 9.104 1.00 95.56 90 VAL A CA 1
ATOM 678 C C . VAL A 1 90 ? -11.363 -7.102 8.178 1.00 95.56 90 VAL A C 1
ATOM 680 O O . VAL A 1 90 ? -10.833 -7.647 7.208 1.00 95.56 90 VAL A O 1
ATOM 683 N N . VAL A 1 91 ? -12.658 -7.268 8.456 1.00 96.50 91 VAL A N 1
ATOM 684 C CA . VAL A 1 91 ? -13.559 -8.055 7.600 1.00 96.50 91 VAL A CA 1
ATOM 685 C C . VAL A 1 91 ? -13.699 -7.403 6.224 1.00 96.50 91 VAL A C 1
ATOM 687 O O . VAL A 1 91 ? -13.686 -8.108 5.213 1.00 96.50 91 VAL A O 1
ATOM 690 N N . THR A 1 92 ? -13.796 -6.078 6.178 1.00 96.06 92 THR A N 1
ATOM 691 C CA . THR A 1 92 ? -13.897 -5.284 4.947 1.00 96.06 92 THR A CA 1
ATOM 692 C C . THR A 1 92 ? -12.637 -5.432 4.099 1.00 96.06 92 THR A C 1
ATOM 694 O O . THR A 1 92 ? -12.733 -5.831 2.938 1.00 96.06 92 THR A O 1
ATOM 697 N N . PHE A 1 93 ? -11.464 -5.268 4.712 1.00 95.50 93 PHE A N 1
ATOM 698 C CA . PHE A 1 93 ? -10.159 -5.522 4.101 1.00 95.50 93 PHE A CA 1
ATOM 699 C C . PHE A 1 93 ? -10.052 -6.925 3.507 1.00 95.50 93 PHE A C 1
ATOM 701 O O . PHE A 1 93 ? -9.709 -7.104 2.337 1.00 95.50 93 PHE A O 1
ATOM 708 N N . HIS A 1 94 ? -10.404 -7.941 4.297 1.00 94.31 94 HIS A N 1
ATOM 709 C CA . HIS A 1 94 ? -10.346 -9.331 3.860 1.00 94.31 94 HIS A CA 1
ATOM 710 C C . HIS A 1 94 ? -11.307 -9.618 2.695 1.00 94.31 94 HIS A C 1
ATOM 712 O O . HIS A 1 94 ? -10.987 -10.406 1.807 1.00 94.31 94 HIS A O 1
ATOM 718 N N . ARG A 1 95 ? -12.492 -8.998 2.680 1.00 94.38 95 ARG A N 1
ATOM 719 C CA . ARG A 1 95 ? -13.471 -9.159 1.592 1.00 94.38 95 ARG A CA 1
ATOM 720 C C . ARG A 1 95 ? -13.064 -8.429 0.314 1.00 94.38 95 ARG A C 1
ATOM 722 O O . ARG A 1 95 ? -13.416 -8.905 -0.762 1.00 94.38 95 ARG A O 1
ATOM 729 N N . ALA A 1 96 ? -12.356 -7.307 0.431 1.00 92.75 96 ALA A N 1
ATOM 730 C CA . ALA A 1 96 ? -11.864 -6.538 -0.707 1.00 92.75 96 ALA A CA 1
ATOM 731 C C . ALA A 1 96 ? -10.732 -7.257 -1.454 1.00 92.75 96 ALA A C 1
ATOM 733 O O . ALA A 1 96 ? -10.563 -7.034 -2.651 1.00 92.75 96 ALA A O 1
ATOM 734 N N . ALA A 1 97 ? -9.985 -8.134 -0.771 1.00 88.19 97 ALA A N 1
ATOM 735 C CA . ALA A 1 97 ? -8.936 -8.941 -1.379 1.00 88.19 97 ALA A CA 1
ATOM 736 C C . ALA A 1 97 ? -9.491 -9.753 -2.562 1.00 88.19 97 ALA A C 1
ATOM 738 O O . ALA A 1 97 ? -10.288 -10.679 -2.354 1.00 88.19 97 ALA A O 1
ATOM 739 N N . PRO A 1 98 ? -9.081 -9.448 -3.812 1.00 76.62 98 PRO A N 1
ATOM 740 C CA . PRO A 1 98 ? -9.487 -10.262 -4.937 1.00 76.62 98 PRO A CA 1
ATOM 741 C C . PRO A 1 98 ? -8.964 -11.673 -4.690 1.00 76.62 98 PRO A C 1
ATOM 743 O O . PRO A 1 98 ? -7.825 -11.871 -4.258 1.00 76.62 98 PRO A O 1
ATOM 746 N N . ARG A 1 99 ? -9.810 -12.677 -4.943 1.00 67.88 99 ARG A N 1
ATOM 747 C CA . ARG A 1 99 ? -9.376 -14.072 -4.859 1.00 67.88 99 ARG A CA 1
ATOM 748 C C . ARG A 1 99 ? -8.206 -14.232 -5.815 1.00 67.88 99 ARG A C 1
ATOM 750 O O . ARG A 1 99 ? -8.408 -14.177 -7.027 1.00 67.88 99 ARG A O 1
ATOM 757 N N . TRP A 1 100 ? -7.011 -14.417 -5.265 1.00 56.28 100 TRP A N 1
ATOM 758 C CA . TRP A 1 100 ? -5.816 -14.653 -6.055 1.00 56.28 100 TRP A CA 1
ATOM 759 C C . TRP A 1 100 ? -6.075 -15.838 -6.984 1.00 56.28 100 TRP A C 1
ATOM 761 O O . TRP A 1 100 ? -6.241 -16.982 -6.550 1.00 56.28 100 TRP A O 1
ATOM 771 N N . ARG A 1 101 ? -6.158 -15.544 -8.278 1.00 56.97 101 ARG A N 1
ATOM 772 C CA . ARG A 1 101 ? -6.123 -16.543 -9.333 1.00 56.97 101 ARG A CA 1
ATOM 773 C C . ARG A 1 101 ? -4.707 -16.480 -9.879 1.00 56.97 101 ARG A C 1
ATOM 775 O O . ARG A 1 101 ? -4.346 -15.435 -10.414 1.00 56.97 101 ARG A O 1
ATOM 782 N N . PRO A 1 102 ? -3.893 -17.538 -9.735 1.00 53.25 102 PRO A N 1
ATOM 783 C CA . PRO A 1 102 ? -2.617 -17.549 -10.424 1.00 53.25 102 PRO A CA 1
ATOM 784 C C . PRO A 1 102 ? -2.895 -17.356 -11.915 1.00 53.25 102 PRO A C 1
ATOM 786 O O . PRO A 1 102 ? -3.856 -17.933 -12.439 1.00 53.25 102 PRO A O 1
ATOM 789 N N . ALA A 1 103 ? -2.072 -16.543 -12.580 1.00 52.09 103 ALA A N 1
ATOM 790 C CA . ALA A 1 103 ? -2.109 -16.440 -14.031 1.00 52.09 103 ALA A CA 1
ATOM 791 C C . ALA A 1 103 ? -2.120 -17.859 -14.627 1.00 52.09 103 ALA A C 1
ATOM 793 O O . ALA A 1 103 ? -1.467 -18.754 -14.065 1.00 52.09 103 ALA A O 1
ATOM 794 N N . PRO A 1 104 ? -2.861 -18.104 -15.725 1.00 46.97 104 PRO A N 1
ATOM 795 C CA . PRO A 1 104 ? -2.743 -19.366 -16.426 1.00 46.97 104 PRO A CA 1
ATOM 796 C C . PRO A 1 104 ? -1.264 -19.536 -16.751 1.00 46.97 104 PRO A C 1
ATOM 798 O O . PRO A 1 104 ? -0.691 -18.761 -17.516 1.00 46.97 104 PRO A O 1
ATOM 801 N N . ARG A 1 105 ? -0.627 -20.527 -16.117 1.00 51.28 105 ARG A N 1
ATOM 802 C CA . ARG A 1 105 ? 0.677 -20.990 -16.570 1.00 51.28 105 ARG A CA 1
ATOM 803 C C . ARG A 1 105 ? 0.460 -21.295 -18.037 1.00 51.28 105 ARG A C 1
ATOM 805 O O . ARG A 1 105 ? -0.379 -22.141 -18.348 1.00 51.28 105 ARG A O 1
ATOM 812 N N . HIS A 1 106 ? 1.141 -20.569 -18.916 1.00 47.69 106 HIS A N 1
ATOM 813 C CA . HIS A 1 106 ? 1.283 -20.970 -20.305 1.00 47.69 106 HIS A CA 1
ATOM 814 C C . HIS A 1 106 ? 1.778 -22.407 -20.213 1.00 47.69 106 HIS A C 1
ATOM 816 O O . HIS A 1 106 ? 2.898 -22.669 -19.768 1.00 47.69 106 HIS A O 1
ATOM 822 N N . CYS A 1 107 ? 0.870 -23.347 -20.471 1.00 40.72 107 CYS A N 1
ATOM 823 C CA . CYS A 1 107 ? 1.224 -24.736 -20.582 1.00 40.72 107 CYS A CA 1
ATOM 824 C C . CYS A 1 107 ? 2.118 -24.741 -21.806 1.00 40.72 107 CYS A C 1
ATOM 826 O O . CYS A 1 107 ? 1.630 -24.623 -22.926 1.00 40.72 107 CYS A O 1
ATOM 828 N N . TRP A 1 108 ? 3.431 -24.755 -21.586 1.00 36.72 108 TRP A N 1
ATOM 829 C CA . TRP A 1 108 ? 4.353 -25.184 -22.612 1.00 36.72 108 TRP A CA 1
ATOM 830 C C . TRP A 1 108 ? 3.851 -26.562 -23.020 1.00 36.72 108 TRP A C 1
ATOM 832 O O . TRP A 1 108 ? 4.042 -27.545 -22.301 1.00 36.72 108 TRP A O 1
ATOM 842 N N . THR A 1 109 ? 3.112 -26.615 -24.126 1.00 46.50 109 THR A N 1
ATOM 843 C CA . THR A 1 109 ? 2.805 -27.856 -24.809 1.00 46.50 109 THR A CA 1
ATOM 844 C C . THR A 1 109 ? 4.152 -28.470 -25.108 1.00 46.50 109 THR A C 1
ATOM 846 O O . THR A 1 109 ? 4.893 -27.988 -25.965 1.00 46.50 109 THR A O 1
ATOM 849 N N . ARG A 1 110 ? 4.501 -29.501 -24.335 1.00 46.66 110 ARG A N 1
ATOM 850 C CA . ARG A 1 110 ? 5.612 -30.388 -24.656 1.00 46.66 110 ARG A CA 1
ATOM 851 C C . ARG A 1 110 ? 5.390 -30.792 -26.117 1.00 46.66 110 ARG A C 1
ATOM 853 O O . ARG A 1 110 ? 4.297 -31.295 -26.394 1.00 46.66 110 ARG A O 1
ATOM 860 N N . PRO A 1 111 ? 6.332 -30.560 -27.048 1.00 44.53 111 PRO A N 1
ATOM 861 C CA . PRO A 1 111 ? 6.184 -31.118 -28.379 1.00 44.53 111 PRO A CA 1
ATOM 862 C C . PRO A 1 111 ? 5.974 -32.624 -28.213 1.00 44.53 111 PRO A C 1
ATOM 864 O O . PRO A 1 111 ? 6.712 -33.298 -27.486 1.00 44.53 111 PRO A O 1
ATOM 867 N N . SER A 1 112 ? 4.886 -33.120 -28.791 1.00 51.91 112 SER A N 1
ATOM 868 C CA . SER A 1 112 ? 4.534 -34.530 -28.806 1.00 51.91 112 SER A CA 1
ATOM 869 C C . SER A 1 112 ? 5.624 -35.276 -29.566 1.00 51.91 112 SER A C 1
ATOM 871 O O . SER A 1 112 ? 5.630 -35.323 -30.790 1.00 51.91 112 SER A O 1
ATOM 873 N N . ILE A 1 113 ? 6.571 -35.854 -28.831 1.00 55.12 113 ILE A N 1
ATOM 874 C CA . ILE A 1 113 ? 7.440 -36.895 -29.371 1.00 55.12 113 ILE A CA 1
ATOM 875 C C . ILE A 1 113 ? 6.522 -38.094 -29.649 1.00 55.12 113 ILE A C 1
ATOM 877 O O . ILE A 1 113 ? 5.862 -38.550 -28.709 1.00 55.12 113 ILE A O 1
ATOM 881 N N . PRO A 1 114 ? 6.430 -38.613 -30.885 1.00 45.94 114 PRO A N 1
ATOM 882 C CA . PRO A 1 114 ? 5.709 -39.851 -31.130 1.00 45.94 114 PRO A CA 1
ATOM 883 C C . PRO A 1 114 ? 6.427 -40.985 -30.389 1.00 45.94 114 PRO A C 1
ATOM 885 O O . PRO A 1 114 ? 7.540 -41.376 -30.734 1.00 45.94 114 PRO A O 1
ATOM 888 N N . SER A 1 115 ? 5.811 -41.489 -29.320 1.00 49.91 115 SER A N 1
ATOM 889 C CA . SER A 1 115 ? 6.272 -42.691 -28.629 1.00 49.91 115 SER A CA 1
ATOM 890 C C . SER A 1 115 ? 5.819 -43.917 -29.413 1.00 49.91 115 SER A C 1
ATOM 892 O O . SER A 1 115 ? 4.739 -44.448 -29.170 1.00 49.91 115 SER A O 1
ATOM 894 N N . THR A 1 116 ? 6.648 -44.389 -30.340 1.00 57.22 116 THR A N 1
ATOM 895 C CA . THR A 1 116 ? 6.552 -45.774 -30.809 1.00 57.22 116 THR A CA 1
ATOM 896 C C . THR A 1 116 ? 7.379 -46.632 -29.859 1.00 57.22 116 THR A C 1
ATOM 898 O O . THR A 1 116 ? 8.585 -46.775 -30.038 1.00 57.22 116 THR A O 1
ATOM 901 N N . THR A 1 117 ? 6.747 -47.176 -28.820 1.00 53.78 117 THR A N 1
ATOM 902 C CA . THR A 1 117 ? 7.366 -48.225 -27.999 1.00 53.78 117 THR A CA 1
ATOM 903 C C . THR A 1 117 ? 6.765 -49.561 -28.408 1.00 53.78 117 THR A C 1
ATOM 905 O O . THR A 1 117 ? 5.592 -49.833 -28.153 1.00 53.78 117 THR A O 1
ATOM 908 N N . THR A 1 118 ? 7.571 -50.394 -29.063 1.00 48.59 118 THR A N 1
ATOM 909 C CA . THR A 1 118 ? 7.237 -51.781 -29.394 1.00 48.59 118 THR A CA 1
ATOM 910 C C . THR A 1 118 ? 6.947 -52.556 -28.108 1.00 48.59 118 THR A C 1
ATOM 912 O O . THR A 1 118 ? 7.771 -52.594 -27.196 1.00 48.59 118 THR A O 1
ATOM 915 N N . THR A 1 119 ? 5.758 -53.155 -28.016 1.00 35.78 119 THR A N 1
ATOM 916 C CA . THR A 1 119 ? 5.377 -54.020 -26.892 1.00 35.78 119 THR A CA 1
ATOM 917 C C . THR A 1 119 ? 6.051 -55.376 -27.067 1.00 35.78 119 THR A C 1
ATOM 919 O O . THR A 1 119 ? 5.611 -56.173 -27.889 1.00 35.78 119 THR A O 1
ATOM 922 N N . THR A 1 120 ? 7.092 -55.656 -26.284 1.00 57.41 120 THR A N 1
ATOM 923 C CA . THR A 1 120 ? 7.552 -57.031 -26.056 1.00 57.41 120 THR A CA 1
ATOM 924 C C . THR A 1 120 ? 7.116 -57.436 -24.655 1.00 57.41 120 THR A C 1
ATOM 926 O O . THR A 1 120 ? 7.653 -56.960 -23.657 1.00 57.41 120 THR A O 1
ATOM 929 N N . THR A 1 121 ? 6.093 -58.282 -24.580 1.00 48.97 121 THR A N 1
ATOM 930 C CA . THR A 1 121 ? 5.634 -58.902 -23.336 1.00 48.97 121 THR A CA 1
ATOM 931 C C . THR A 1 121 ? 6.565 -60.053 -22.957 1.00 48.97 121 THR A C 1
ATOM 933 O O . THR A 1 121 ? 6.729 -60.990 -23.732 1.00 48.97 121 THR A O 1
ATOM 936 N N . ALA A 1 122 ? 7.104 -60.026 -21.738 1.00 47.25 122 ALA A N 1
ATOM 937 C CA . ALA A 1 122 ? 7.488 -61.218 -20.982 1.00 47.25 122 ALA A CA 1
ATOM 938 C C . ALA A 1 122 ? 7.275 -60.945 -19.474 1.00 47.25 122 ALA A C 1
ATOM 940 O O . ALA A 1 122 ? 7.419 -59.797 -19.048 1.00 47.25 122 ALA A O 1
ATOM 941 N N . PRO A 1 123 ? 6.841 -61.943 -18.680 1.00 48.16 123 PRO A N 1
ATOM 942 C CA . PRO A 1 123 ? 6.150 -61.721 -17.412 1.00 48.16 123 PRO A CA 1
ATOM 943 C C . PRO A 1 123 ? 7.111 -61.621 -16.221 1.00 48.16 123 PRO A C 1
ATOM 945 O O . PRO A 1 123 ? 8.179 -62.223 -16.247 1.00 48.16 123 PRO A O 1
ATOM 948 N N . SER A 1 124 ? 6.682 -60.934 -15.153 1.00 42.12 124 SER A N 1
ATOM 949 C CA . SER A 1 124 ? 6.754 -61.394 -13.748 1.00 42.12 124 SER A CA 1
ATOM 950 C C . SER A 1 124 ? 6.729 -60.218 -12.754 1.00 42.12 124 SER A C 1
ATOM 952 O O . SER A 1 124 ? 7.510 -59.282 -12.875 1.00 42.12 124 SER A O 1
ATOM 954 N N . CYS A 1 125 ? 5.786 -60.303 -11.803 1.00 36.19 125 CYS A N 1
ATOM 955 C CA . CYS A 1 125 ? 5.697 -59.711 -10.457 1.00 36.19 125 CYS A CA 1
ATOM 956 C C . CYS A 1 125 ? 6.661 -58.557 -10.088 1.00 36.19 125 CYS A C 1
ATOM 958 O O . CYS A 1 125 ? 7.875 -58.698 -10.098 1.00 36.19 125 CYS A O 1
ATOM 960 N N . SER A 1 126 ? 6.197 -57.440 -9.521 1.00 42.94 126 SER A N 1
ATOM 961 C CA . SER A 1 126 ? 5.576 -57.429 -8.188 1.00 42.94 126 SER A CA 1
ATOM 962 C C . SER A 1 126 ? 4.803 -56.127 -7.906 1.00 42.94 126 SER A C 1
ATOM 964 O O . SER A 1 126 ? 5.106 -55.057 -8.427 1.00 42.94 126 SER A O 1
ATOM 966 N N . THR A 1 127 ? 3.786 -56.278 -7.066 1.00 43.06 127 THR A N 1
ATOM 967 C CA . THR A 1 127 ? 2.675 -55.402 -6.669 1.00 43.06 127 THR A CA 1
ATOM 968 C C . THR A 1 127 ? 3.012 -53.941 -6.327 1.00 43.06 127 THR A C 1
ATOM 970 O O . THR A 1 127 ? 3.929 -53.646 -5.568 1.00 43.06 127 THR A O 1
ATOM 973 N N . ARG A 1 128 ? 2.176 -53.017 -6.828 1.00 40.28 128 ARG A N 1
ATOM 974 C CA . ARG A 1 128 ? 2.176 -51.573 -6.537 1.00 40.28 128 ARG A CA 1
ATOM 975 C C . ARG A 1 128 ? 1.167 -51.278 -5.414 1.00 40.28 128 ARG A C 1
ATOM 977 O O . ARG A 1 128 ? -0.032 -51.418 -5.634 1.00 40.28 128 ARG A O 1
ATOM 984 N N . THR A 1 129 ? 1.619 -50.858 -4.232 1.00 39.72 129 THR A N 1
ATOM 985 C CA . THR A 1 129 ? 0.727 -50.403 -3.146 1.00 39.72 129 THR A CA 1
ATOM 986 C C . THR A 1 129 ? 0.238 -48.984 -3.438 1.00 39.72 129 THR A C 1
ATOM 988 O O . THR A 1 129 ? 1.035 -48.051 -3.487 1.00 39.72 129 THR A O 1
ATOM 991 N N . ALA A 1 130 ? -1.070 -48.811 -3.629 1.00 40.72 130 ALA A N 1
ATOM 992 C CA . ALA A 1 130 ? -1.728 -47.509 -3.698 1.00 40.72 130 ALA A CA 1
ATOM 993 C C . ALA A 1 130 ? -2.691 -47.373 -2.509 1.00 40.72 130 ALA A C 1
ATOM 995 O O . ALA A 1 130 ? -3.662 -48.119 -2.410 1.00 40.72 130 ALA A O 1
ATOM 996 N N . SER A 1 131 ? -2.434 -46.420 -1.612 1.00 43.06 131 SER A N 1
ATOM 997 C CA . SER A 1 131 ? -3.366 -46.061 -0.537 1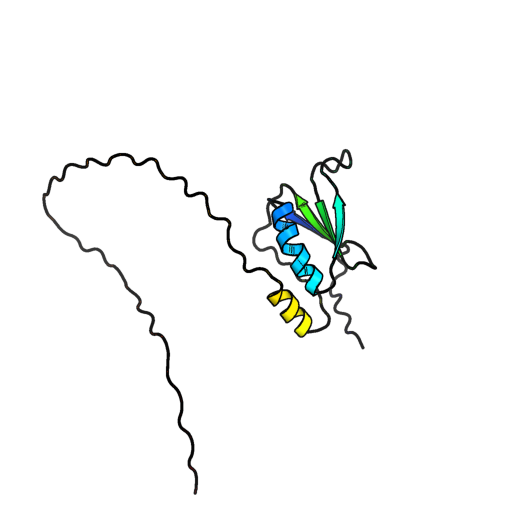.00 43.06 131 SER A CA 1
ATOM 998 C C . SER A 1 131 ? -4.371 -45.033 -1.051 1.00 43.06 131 SER A C 1
ATOM 1000 O O . SER A 1 131 ? -4.011 -43.888 -1.315 1.00 43.06 131 SER A O 1
ATOM 1002 N N . THR A 1 132 ? -5.643 -45.411 -1.170 1.00 38.00 132 THR A N 1
ATOM 1003 C CA . THR A 1 132 ? -6.743 -44.459 -1.382 1.00 38.00 132 THR A CA 1
ATOM 1004 C C . THR A 1 132 ? -7.365 -44.091 -0.036 1.00 38.00 132 THR A C 1
ATOM 1006 O O . THR A 1 132 ? -8.009 -44.927 0.593 1.00 38.00 132 THR A O 1
ATOM 1009 N N . SER A 1 133 ? -7.203 -42.842 0.401 1.00 41.69 133 SER A N 1
ATOM 1010 C CA . SER A 1 133 ? -7.984 -42.264 1.502 1.00 41.69 133 SER A CA 1
ATOM 1011 C C . SER A 1 133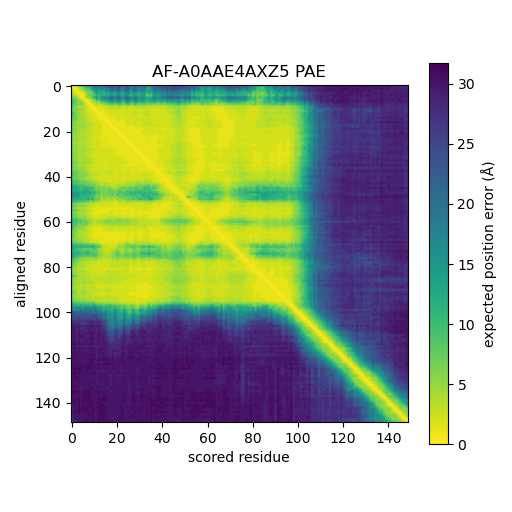 ? -9.290 -41.701 0.936 1.00 41.69 133 SER A C 1
ATOM 1013 O O . SER A 1 133 ? -9.274 -40.865 0.030 1.00 41.69 133 SER A O 1
ATOM 1015 N N . ARG A 1 134 ? -10.429 -42.198 1.426 1.00 44.03 134 ARG A N 1
ATOM 1016 C CA . ARG A 1 134 ? -11.770 -41.756 1.024 1.00 44.03 134 ARG A CA 1
ATOM 1017 C C . ARG A 1 134 ? -12.226 -40.672 2.009 1.00 44.03 134 ARG A C 1
ATOM 1019 O O . ARG A 1 134 ? -12.197 -40.894 3.214 1.00 44.03 134 ARG A O 1
ATOM 1026 N N . ARG A 1 135 ? -12.634 -39.499 1.508 1.00 38.66 135 ARG A N 1
ATOM 1027 C CA . ARG A 1 135 ? -13.297 -38.459 2.315 1.00 38.66 135 ARG A CA 1
ATOM 1028 C C . ARG A 1 135 ? -14.760 -38.853 2.507 1.00 38.66 135 ARG A C 1
ATOM 1030 O O . ARG A 1 135 ? -15.442 -39.097 1.516 1.00 38.66 135 ARG A O 1
ATOM 1037 N N . SER A 1 136 ? -15.241 -38.860 3.744 1.00 37.12 136 SER A N 1
ATOM 1038 C CA . SER A 1 136 ? -16.679 -38.840 4.023 1.00 37.12 136 SER A CA 1
ATOM 1039 C C . SER A 1 136 ? -17.137 -37.384 4.081 1.00 37.12 136 SER A C 1
ATOM 1041 O O . SER A 1 136 ? -16.574 -36.591 4.834 1.00 37.12 136 SER A O 1
ATOM 1043 N N . ALA A 1 137 ? -18.127 -37.034 3.262 1.00 39.22 137 ALA A N 1
ATOM 1044 C CA . ALA A 1 137 ? -18.849 -35.768 3.319 1.00 39.22 137 ALA A CA 1
ATOM 1045 C C . ALA A 1 137 ? -20.237 -36.011 3.946 1.00 39.22 137 ALA A C 1
ATOM 1047 O O . ALA A 1 137 ? -20.945 -36.907 3.497 1.00 39.22 137 ALA A O 1
ATOM 1048 N N . THR A 1 138 ? -20.521 -35.266 5.025 1.00 38.81 138 THR A N 1
ATOM 1049 C CA . THR A 1 138 ? -21.692 -34.386 5.288 1.00 38.81 138 THR A CA 1
ATOM 1050 C C . THR A 1 138 ? -23.078 -34.840 4.784 1.00 38.81 138 THR A C 1
ATOM 1052 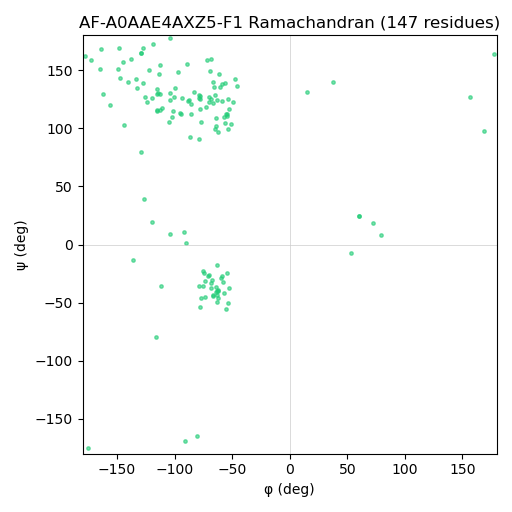O O . THR A 1 138 ? -23.195 -35.192 3.622 1.00 38.81 138 THR A O 1
ATOM 1055 N N . ALA A 1 139 ? -24.231 -34.704 5.450 1.00 40.53 139 ALA A N 1
ATOM 1056 C CA . ALA A 1 139 ? -24.741 -34.432 6.806 1.00 40.53 139 ALA A CA 1
ATOM 1057 C C . ALA A 1 139 ? -26.290 -34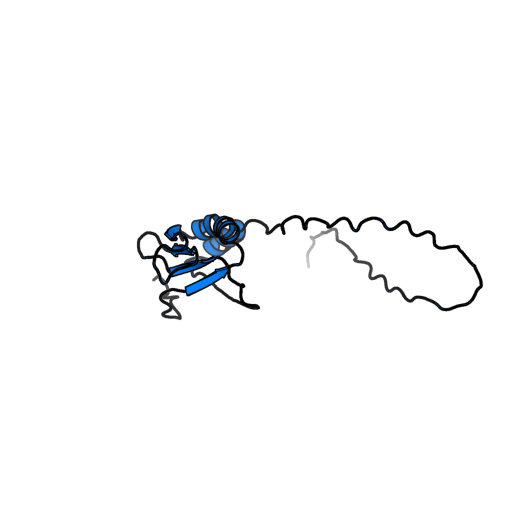.502 6.696 1.00 40.53 139 ALA A C 1
ATOM 1059 O O . ALA A 1 139 ? -26.805 -34.321 5.593 1.00 40.53 139 ALA A O 1
ATOM 1060 N N . ALA A 1 140 ? -27.025 -34.659 7.806 1.00 34.41 140 ALA A N 1
ATOM 1061 C CA . ALA A 1 140 ? -28.337 -34.018 8.014 1.00 34.41 140 ALA A CA 1
ATOM 1062 C C . ALA A 1 140 ? -28.729 -34.026 9.514 1.00 34.41 140 ALA A C 1
ATOM 1064 O O . ALA A 1 140 ? -28.660 -35.062 10.169 1.00 34.41 140 ALA A O 1
ATOM 1065 N N . GLU A 1 141 ? -29.103 -32.852 10.022 1.00 39.69 141 GLU A N 1
ATOM 1066 C CA . GLU A 1 141 ? -29.642 -32.480 11.355 1.00 39.69 141 GLU A CA 1
ATOM 1067 C C . GLU A 1 141 ? -31.202 -32.549 11.348 1.00 39.69 141 GLU A C 1
ATOM 1069 O O . GLU A 1 141 ? -31.747 -32.855 10.284 1.00 39.69 141 GLU A O 1
ATOM 1074 N N . PRO A 1 142 ? -31.982 -32.055 12.345 1.00 52.16 142 PRO A N 1
ATOM 1075 C CA . PRO A 1 142 ? -32.011 -32.185 13.819 1.00 52.16 142 PRO 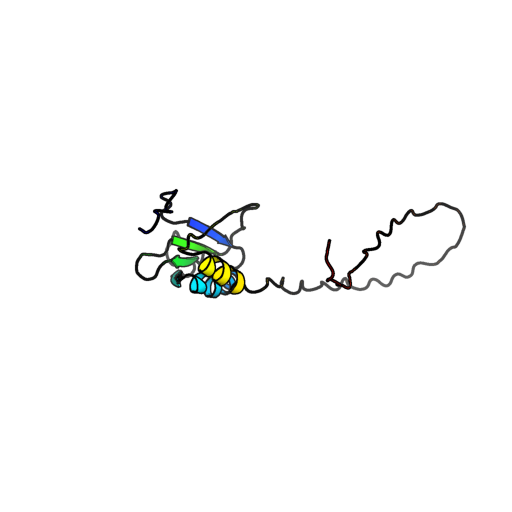A CA 1
ATOM 1076 C C . PRO A 1 142 ? -33.344 -32.817 14.325 1.00 52.16 142 PRO A C 1
ATOM 1078 O O . PRO A 1 142 ? -34.319 -32.902 13.582 1.00 52.16 142 PRO A O 1
ATOM 1081 N N . ALA A 1 143 ? -33.459 -33.138 15.624 1.00 36.78 143 ALA A N 1
ATOM 1082 C CA . ALA A 1 143 ? -34.761 -33.157 16.318 1.00 36.78 143 ALA A CA 1
ATOM 1083 C C . ALA A 1 143 ? -34.630 -32.958 17.847 1.00 36.78 143 ALA A C 1
ATOM 1085 O O . ALA A 1 143 ? -34.045 -33.781 18.543 1.00 36.78 143 ALA A O 1
ATOM 1086 N N . THR A 1 144 ? -35.256 -31.894 18.352 1.00 44.22 144 THR A N 1
ATOM 1087 C CA . THR A 1 144 ? -35.648 -31.619 19.757 1.00 44.22 144 THR A CA 1
ATOM 1088 C C . THR A 1 144 ? -37.105 -31.119 19.641 1.00 44.22 144 THR A C 1
ATOM 1090 O O . THR A 1 144 ? -37.348 -30.418 18.654 1.00 44.22 144 THR A O 1
ATOM 1093 N N . PRO A 1 145 ? -38.095 -31.410 20.527 1.00 51.00 145 PRO A N 1
ATOM 1094 C CA . PRO A 1 145 ? -37.996 -31.305 21.991 1.00 51.00 145 PRO A CA 1
ATOM 1095 C C . PRO A 1 145 ? -38.818 -32.313 22.831 1.00 51.00 145 PRO A C 1
ATOM 1097 O O . PRO A 1 145 ? -39.726 -32.975 22.343 1.00 51.00 145 PRO A O 1
ATOM 1100 N N . GLY A 1 146 ? -38.553 -32.360 24.144 1.00 36.75 146 GLY A N 1
ATOM 1101 C CA . GLY A 1 146 ? -39.471 -32.974 25.112 1.00 36.75 146 GLY A CA 1
ATOM 1102 C C . GLY A 1 146 ? -38.879 -33.168 26.510 1.00 36.75 146 GLY A C 1
ATOM 1103 O O . GLY A 1 146 ? -38.198 -34.155 26.754 1.00 36.75 146 GLY A O 1
ATOM 1104 N N . GLY A 1 147 ? -39.163 -32.244 27.438 1.00 40.62 147 GLY A N 1
ATOM 1105 C CA . GLY A 1 147 ? -39.268 -32.585 28.871 1.00 40.62 147 GLY A CA 1
ATOM 1106 C C . GLY A 1 147 ? -40.652 -33.199 29.170 1.00 40.62 147 GLY A C 1
ATOM 1107 O O . GLY A 1 147 ? -41.381 -33.475 28.216 1.00 40.62 147 GLY A O 1
ATOM 1108 N N . PRO A 1 148 ? -41.115 -33.323 30.433 1.00 54.00 148 PRO A N 1
ATOM 1109 C CA . PRO A 1 148 ? -40.439 -33.133 31.723 1.00 54.00 148 PRO A CA 1
ATOM 1110 C C . PRO A 1 148 ? -40.592 -34.345 32.683 1.00 54.00 148 PRO A C 1
ATOM 1112 O O . PRO A 1 148 ? -41.452 -35.203 32.483 1.00 54.00 148 PRO A O 1
ATOM 1115 N N . ARG A 1 149 ? -39.826 -34.354 33.781 1.00 39.84 149 ARG A N 1
ATOM 1116 C CA . ARG A 1 149 ? -40.287 -34.514 35.179 1.00 39.84 149 ARG A CA 1
ATOM 1117 C C . ARG A 1 149 ? -39.117 -34.313 36.134 1.00 39.84 149 ARG A C 1
ATOM 1119 O O . ARG A 1 149 ? -38.000 -34.732 35.770 1.00 39.84 149 ARG A O 1
#

Sequence (149 aa):
MKRDRSGSRIDHLNVAVPDLAAAVAFYEPVLASIGITKMLEIPPNATPNQPTAMTGFGLAEVKPYFWLIDGGTVGTNMHLAFTVDTRDDVVTFHRAAPRWRPAPRHCWTRPSIPSTTTTTTAPSCSTRTASTSRRSATAAEPATPGGPR

Solvent-accessible surface area (backbone atoms only — not comparable to full-atom values): 10093 Å² total; per-residue (Å²): 131,87,75,86,75,64,96,65,84,78,78,59,52,78,45,37,28,71,48,47,69,64,48,47,72,54,46,49,63,21,36,45,56,67,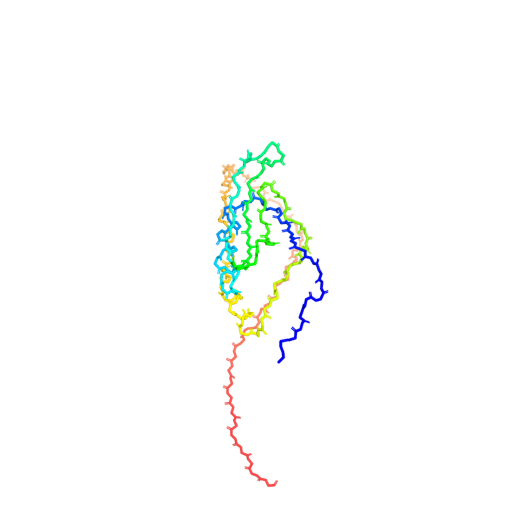60,30,35,82,72,47,78,45,59,55,53,74,41,99,88,33,70,52,32,34,42,26,26,20,42,87,93,76,51,62,32,46,31,43,30,35,80,29,70,68,66,84,90,71,83,85,85,85,92,70,94,47,70,65,45,55,53,42,29,61,67,47,45,72,81,86,68,78,74,80,71,78,73,76,74,69,79,82,72,85,82,84,74,84,85,80,89,79,91,79,88,82,88,84,91,77,89,82,86,82,84,87,78,90,86,87,88,88,91,83,90,81,86,88,134

InterPro domains:
  IPR029068 Glyoxalase/Bleomycin resistance protein/Dihydroxybiphenyl dioxygenase [G3DSA:3.10.180.10] (2-108)
  IPR029068 Glyoxalase/Bleomycin resistance protein/Dihydroxybiphenyl dioxygenase [SSF54593] (9-97)

pLDDT: mean 75.48, std 22.96, range [34.41, 98.44]